Protein AF-A0A3C2E526-F1 (afdb_monomer)

Radius of gyration: 15.57 Å; Cα contacts (8 Å, |Δi|>4): 238; chains: 1; bounding box: 40×35×37 Å

Mean predicted aligned error: 2.96 Å

Nearest PDB structures (foldseek):
  6lla-assembly2_D  TM=9.612E-01  e=1.835E-14  Providencia alcalifaciens F90-2004
  6lla-assembly1_A  TM=9.524E-01  e=4.308E-14  Providencia alcalifaciens F90-2004
  6lk2-assembly1_A  TM=9.434E-01  e=3.101E-13  Providencia alcalifaciens F90-2004
  3okf-assembly1_A  TM=9.295E-01  e=1.321E-13  Vibrio cholerae O1 biovar El Tor str. N16961
  6lk2-assembly2_D  TM=9.376E-01  e=5.883E-13  Providencia alcalifaciens F90-2004

Structure (mmCIF, N/CA/C/O backbone):
data_AF-A0A3C2E526-F1
#
_entry.id   AF-A0A3C2E526-F1
#
loop_
_atom_site.group_PDB
_atom_site.id
_atom_site.type_symbol
_atom_site.label_atom_id
_atom_site.label_alt_id
_atom_site.label_comp_id
_atom_site.label_asym_id
_atom_site.label_entity_id
_atom_site.label_seq_id
_atom_site.pdbx_PDB_ins_code
_atom_site.Cartn_x
_atom_site.Cartn_y
_atom_site.Cartn_z
_atom_site.occupancy
_atom_site.B_iso_or_equiv
_atom_site.auth_seq_id
_atom_site.auth_comp_id
_atom_site.auth_asym_id
_atom_site.auth_atom_id
_atom_site.pdbx_PDB_model_num
ATOM 1 N N . ASP A 1 1 ? -7.135 6.168 3.090 1.00 95.69 1 ASP A N 1
ATOM 2 C CA . ASP A 1 1 ? -7.296 6.437 4.537 1.00 95.69 1 ASP A CA 1
ATOM 3 C C . ASP A 1 1 ? -8.418 7.407 4.862 1.00 95.69 1 ASP A C 1
ATOM 5 O O . ASP A 1 1 ? -9.442 6.935 5.335 1.00 95.69 1 ASP A O 1
ATOM 9 N N . LEU A 1 2 ? -8.295 8.707 4.559 1.00 97.75 2 LEU A N 1
ATOM 10 C CA . LEU A 1 2 ? -9.299 9.727 4.918 1.00 97.75 2 LEU A CA 1
ATOM 11 C C . LEU A 1 2 ? -10.749 9.320 4.595 1.00 97.75 2 LEU A C 1
ATOM 13 O O . LEU A 1 2 ? -11.602 9.345 5.475 1.00 97.75 2 LEU A O 1
ATOM 17 N N . THR A 1 3 ? -11.023 8.895 3.357 1.00 98.12 3 THR A N 1
ATOM 18 C CA . THR A 1 3 ? -12.366 8.455 2.936 1.00 98.12 3 THR A CA 1
ATOM 19 C C . THR A 1 3 ? -12.852 7.231 3.707 1.00 98.12 3 THR A C 1
ATOM 21 O O . THR A 1 3 ? -14.022 7.157 4.068 1.00 98.12 3 THR A O 1
ATOM 24 N N . GLY A 1 4 ? -11.959 6.279 3.989 1.00 98.12 4 GLY A N 1
ATOM 25 C CA . GLY A 1 4 ? -12.296 5.095 4.777 1.00 98.12 4 GLY A CA 1
ATOM 26 C C . GLY A 1 4 ? -12.617 5.456 6.229 1.00 98.12 4 GLY A C 1
ATOM 27 O O . GLY A 1 4 ? -13.610 4.978 6.772 1.00 98.12 4 GLY A O 1
ATOM 28 N N . PHE A 1 5 ? -11.854 6.380 6.823 1.00 98.44 5 PHE A N 1
ATOM 29 C CA . PHE A 1 5 ? -12.113 6.857 8.179 1.00 98.44 5 PHE A CA 1
ATOM 30 C C . PHE A 1 5 ? -13.433 7.631 8.241 1.00 98.44 5 PHE A C 1
ATOM 32 O O . PHE A 1 5 ? -14.267 7.352 9.100 1.00 98.44 5 PHE A O 1
ATOM 39 N N . ALA A 1 6 ? -13.683 8.521 7.276 1.00 98.44 6 ALA A N 1
ATOM 40 C CA . ALA A 1 6 ? -14.956 9.223 7.139 1.00 98.44 6 ALA A CA 1
ATOM 41 C C . ALA A 1 6 ? -16.141 8.250 7.017 1.00 98.44 6 ALA A C 1
ATOM 43 O O . ALA A 1 6 ? -17.136 8.409 7.722 1.00 98.44 6 ALA A O 1
ATOM 44 N N . ALA A 1 7 ? -16.019 7.205 6.192 1.00 98.50 7 ALA A N 1
ATOM 45 C CA . ALA A 1 7 ? -17.036 6.164 6.065 1.00 98.50 7 ALA A CA 1
ATOM 46 C C . ALA A 1 7 ? -17.247 5.378 7.369 1.00 98.50 7 ALA A C 1
ATOM 48 O O . ALA A 1 7 ? -18.370 4.967 7.650 1.00 98.50 7 ALA A O 1
ATOM 49 N N . SER A 1 8 ? -16.201 5.192 8.178 1.00 98.25 8 SER A N 1
ATOM 50 C CA . SER A 1 8 ? -16.295 4.476 9.456 1.00 98.25 8 SER A CA 1
ATOM 51 C C . SER A 1 8 ? -17.058 5.251 10.538 1.00 98.25 8 SER A C 1
ATOM 53 O O . SER A 1 8 ? -17.732 4.649 11.369 1.00 98.25 8 SER A O 1
ATOM 55 N N . VAL A 1 9 ? -16.988 6.588 10.521 1.00 98.06 9 VAL A N 1
ATOM 56 C CA . VAL A 1 9 ? -17.595 7.444 11.557 1.00 98.06 9 VAL A CA 1
ATOM 57 C C . VAL A 1 9 ? -18.916 8.075 11.123 1.00 98.06 9 VAL A C 1
ATOM 59 O O . VAL A 1 9 ? -19.771 8.357 11.967 1.00 98.06 9 VAL A O 1
ATOM 62 N N . TYR A 1 10 ? -19.132 8.268 9.818 1.00 98.38 10 TYR A N 1
ATOM 63 C CA . TYR A 1 10 ? -20.383 8.816 9.305 1.00 98.38 10 TYR A CA 1
ATOM 64 C C . TYR A 1 10 ? -21.547 7.875 9.623 1.00 98.38 10 TYR A C 1
ATOM 66 O O . TYR A 1 10 ? -21.545 6.710 9.232 1.00 98.38 10 TYR A O 1
ATOM 74 N N . MET A 1 11 ? -22.533 8.378 10.372 1.00 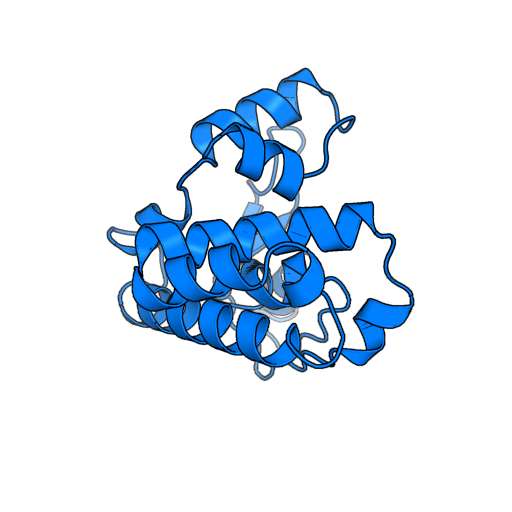97.56 11 MET A N 1
ATOM 75 C CA . MET A 1 11 ? -23.682 7.599 10.852 1.00 97.56 11 MET A CA 1
ATOM 76 C C . MET A 1 11 ? -23.307 6.265 11.530 1.00 97.56 11 MET A C 1
ATOM 78 O O . MET A 1 11 ? -24.072 5.308 11.471 1.00 97.56 11 MET A O 1
ATOM 82 N N . ARG A 1 12 ? -22.162 6.219 12.233 1.00 96.88 12 ARG A N 1
ATOM 83 C CA . ARG A 1 12 ? -21.612 5.013 12.893 1.00 96.88 12 ARG A CA 1
ATOM 84 C C . ARG A 1 12 ? -21.190 3.889 11.936 1.00 96.88 12 ARG A C 1
ATOM 86 O O . ARG A 1 12 ? -21.042 2.752 12.374 1.00 96.88 12 ARG A O 1
ATOM 93 N N . GLY A 1 13 ? -20.992 4.205 10.660 1.00 97.88 13 GLY A N 1
ATOM 94 C CA . GLY A 1 13 ? -20.468 3.274 9.673 1.00 97.88 13 GLY A CA 1
ATOM 95 C C . GLY A 1 13 ? -21.366 3.167 8.450 1.00 97.88 13 GLY A C 1
ATOM 96 O O . GLY A 1 13 ? -22.511 2.725 8.526 1.00 97.88 13 GLY A O 1
ATOM 97 N N . ILE A 1 14 ? -20.804 3.507 7.297 1.00 98.62 14 ILE A N 1
ATOM 98 C CA . ILE A 1 14 ? -21.386 3.234 5.986 1.00 98.62 14 ILE A CA 1
ATOM 99 C C . ILE A 1 14 ? -20.433 2.386 5.145 1.00 98.62 14 ILE A C 1
ATOM 101 O O . ILE A 1 14 ? -19.218 2.343 5.367 1.00 98.62 14 ILE A O 1
ATOM 105 N N . ARG A 1 15 ? -21.001 1.707 4.145 1.00 98.44 15 ARG A N 1
ATOM 106 C CA . ARG A 1 15 ? -20.219 0.998 3.130 1.00 98.44 15 ARG A CA 1
ATOM 107 C C . ARG A 1 15 ? -19.436 1.993 2.279 1.00 98.44 15 ARG A C 1
ATOM 109 O O . ARG A 1 15 ? -19.942 3.062 1.948 1.00 98.44 15 ARG A O 1
ATOM 116 N N . PHE A 1 16 ? -18.235 1.599 1.876 1.00 98.44 16 PHE A N 1
ATOM 117 C CA . PHE A 1 16 ? -17.413 2.348 0.933 1.00 98.44 16 PHE A CA 1
ATOM 118 C C . PHE A 1 16 ? -16.666 1.397 -0.002 1.00 98.44 16 PHE A C 1
ATOM 120 O O . PHE A 1 16 ? -16.496 0.214 0.297 1.00 98.44 16 PHE A O 1
ATOM 127 N N . ILE A 1 17 ? -16.237 1.925 -1.143 1.00 98.50 17 ILE A N 1
ATOM 128 C CA . ILE A 1 17 ? -15.470 1.210 -2.163 1.00 98.50 17 ILE A CA 1
ATOM 129 C C . ILE A 1 17 ? -14.155 1.960 -2.344 1.00 98.50 17 ILE A C 1
ATOM 131 O O . ILE A 1 17 ? -14.151 3.192 -2.360 1.00 98.50 17 ILE A O 1
ATOM 135 N N . GLN A 1 18 ? -13.048 1.234 -2.482 1.00 98.50 1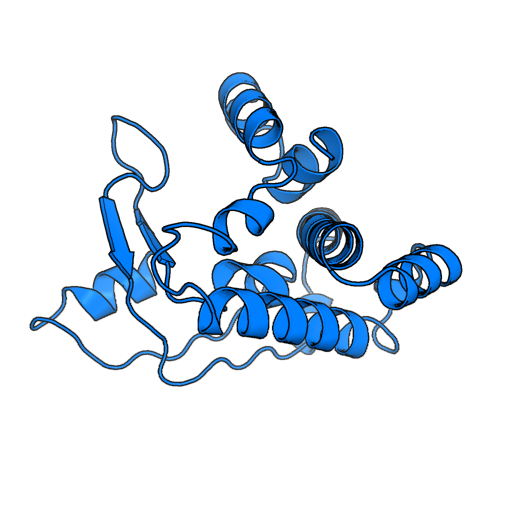8 GLN A N 1
ATOM 136 C CA . GLN A 1 18 ? -11.772 1.833 -2.857 1.00 98.50 18 GLN A CA 1
ATOM 137 C C . GLN A 1 18 ? -11.513 1.666 -4.352 1.00 98.50 18 GLN A C 1
ATOM 139 O O . GLN A 1 18 ? -11.659 0.577 -4.901 1.00 98.50 18 GLN A O 1
ATOM 144 N N . ILE A 1 19 ? -11.076 2.747 -4.991 1.00 98.44 19 ILE A N 1
ATOM 145 C CA . ILE A 1 19 ? -10.582 2.750 -6.371 1.00 98.44 19 ILE A CA 1
ATOM 146 C C . ILE A 1 19 ? -9.157 3.323 -6.320 1.00 98.44 19 ILE A C 1
ATOM 148 O O . ILE A 1 19 ? -8.972 4.519 -6.542 1.00 98.44 19 ILE A O 1
ATOM 152 N N . PRO A 1 20 ? -8.164 2.527 -5.879 1.00 98.12 20 PRO A N 1
ATOM 153 C CA . PRO A 1 20 ? -6.788 2.990 -5.730 1.00 98.12 20 PRO A CA 1
ATOM 154 C C . PRO A 1 20 ? -6.146 3.295 -7.091 1.00 98.12 20 PRO A C 1
ATOM 156 O O . PRO A 1 20 ? -6.104 2.450 -7.987 1.00 98.12 20 PRO A O 1
ATOM 159 N N . THR A 1 21 ? -5.616 4.509 -7.233 1.00 98.00 21 THR A N 1
ATOM 160 C CA . THR A 1 21 ? -5.052 5.031 -8.491 1.00 98.00 21 THR A CA 1
ATOM 161 C C . THR A 1 21 ? -3.527 5.154 -8.480 1.00 98.00 21 THR A C 1
ATOM 163 O O . THR A 1 21 ? -2.934 5.536 -9.485 1.00 98.00 21 THR A O 1
ATOM 166 N N . THR A 1 22 ? -2.875 4.818 -7.365 1.00 98.25 22 THR A N 1
ATOM 167 C CA . THR A 1 22 ? -1.409 4.753 -7.257 1.00 98.25 22 THR A CA 1
ATOM 168 C C . THR A 1 22 ? -0.969 3.315 -7.030 1.00 98.25 22 THR A C 1
ATOM 170 O O . THR A 1 22 ? -1.703 2.551 -6.404 1.00 98.25 22 THR A O 1
ATOM 173 N N . LEU A 1 23 ? 0.242 2.940 -7.457 1.00 98.12 23 LEU A N 1
ATOM 174 C CA . LEU A 1 23 ? 0.729 1.578 -7.218 1.00 98.12 23 LEU A CA 1
ATOM 175 C C . LEU A 1 23 ? 0.778 1.259 -5.718 1.00 98.12 23 LEU A C 1
ATOM 177 O O . LEU A 1 23 ? 0.293 0.213 -5.303 1.00 98.12 23 LEU A O 1
ATOM 181 N N . LEU A 1 24 ? 1.259 2.206 -4.904 1.00 98.00 24 LEU A N 1
ATOM 182 C CA . LEU A 1 24 ? 1.295 2.079 -3.446 1.00 98.00 24 LEU A CA 1
ATOM 183 C C . LEU A 1 24 ? -0.091 1.767 -2.859 1.00 98.00 24 LEU A C 1
ATOM 185 O O . LEU A 1 24 ? -0.236 0.863 -2.042 1.00 98.00 24 LEU A O 1
ATOM 189 N N . SER A 1 25 ? -1.133 2.480 -3.296 1.00 97.81 25 SER A N 1
ATOM 190 C CA . SER A 1 25 ? -2.488 2.224 -2.796 1.00 97.81 25 SER A CA 1
ATOM 191 C C . SER A 1 25 ? -3.088 0.920 -3.319 1.00 97.81 25 SER A C 1
ATOM 193 O O . SER A 1 25 ? -3.861 0.284 -2.604 1.00 97.81 25 SER A O 1
ATOM 195 N N . GLN A 1 26 ? -2.712 0.479 -4.522 1.00 98.38 26 GLN A N 1
ATOM 196 C CA . GLN A 1 26 ? -3.169 -0.791 -5.093 1.00 98.38 26 GLN A CA 1
ATOM 197 C C . GLN A 1 26 ? -2.610 -2.008 -4.349 1.00 98.38 26 GLN A C 1
ATOM 199 O O . GLN A 1 26 ? -3.326 -2.994 -4.209 1.00 98.38 26 GLN A O 1
ATOM 204 N N . VAL A 1 27 ? -1.372 -1.940 -3.850 1.00 97.50 27 VAL A N 1
ATOM 205 C CA . VAL A 1 27 ? -0.704 -3.092 -3.210 1.00 97.50 27 VAL A CA 1
ATOM 206 C C . VAL A 1 27 ? -0.708 -3.045 -1.688 1.00 97.50 27 VAL A C 1
ATOM 208 O O . VAL A 1 27 ? -0.620 -4.090 -1.046 1.00 97.50 27 VAL A O 1
ATOM 211 N N . ASP A 1 28 ? -0.832 -1.852 -1.102 1.00 95.31 28 ASP A N 1
ATOM 212 C CA . ASP A 1 28 ? -0.736 -1.666 0.340 1.00 95.31 28 ASP A CA 1
ATOM 213 C C . ASP A 1 28 ? -2.029 -1.086 0.933 1.00 95.31 28 ASP A C 1
ATOM 215 O O . ASP A 1 28 ? -2.831 -1.839 1.493 1.00 95.31 28 ASP A O 1
ATOM 219 N N . SER A 1 29 ? -2.275 0.221 0.833 1.00 92.88 29 SER A N 1
ATOM 220 C CA . SER A 1 29 ? -3.314 0.879 1.649 1.00 92.88 29 SER A CA 1
ATOM 221 C C . SER A 1 29 ? -4.756 0.433 1.366 1.00 92.88 29 SER A C 1
ATOM 223 O O . SER A 1 29 ? -5.633 0.604 2.216 1.00 92.88 29 SER A O 1
ATOM 225 N N . SER A 1 30 ? -5.018 -0.195 0.216 1.00 94.94 30 SER A N 1
ATOM 226 C CA . SER A 1 30 ? -6.340 -0.752 -0.090 1.00 94.94 30 SER A CA 1
ATOM 227 C C . SER A 1 30 ? -6.657 -2.089 0.575 1.00 94.94 30 SER A C 1
ATOM 229 O O . SER A 1 30 ? -7.822 -2.493 0.592 1.00 94.94 30 SER A O 1
ATOM 231 N N . VAL A 1 31 ? -5.669 -2.745 1.190 1.00 93.94 31 VAL A N 1
ATOM 232 C CA . VAL A 1 31 ? -5.832 -4.062 1.814 1.00 93.94 31 VAL A CA 1
ATOM 233 C C . VAL A 1 31 ? -5.672 -3.973 3.334 1.00 93.94 31 VAL A C 1
ATOM 235 O O . VAL A 1 31 ? -4.638 -3.560 3.866 1.00 93.94 31 VAL A O 1
ATOM 238 N N . GLY A 1 32 ? -6.698 -4.430 4.054 1.00 92.50 32 GLY A N 1
ATOM 239 C CA . GLY A 1 32 ? -6.653 -4.666 5.497 1.00 92.50 32 GLY A CA 1
ATOM 240 C C . GLY A 1 32 ? -7.218 -3.569 6.392 1.00 92.50 32 GLY A C 1
ATOM 241 O O . GLY A 1 32 ? -6.919 -3.577 7.587 1.00 92.50 32 GLY A O 1
ATOM 242 N N . GLY A 1 33 ? -8.006 -2.650 5.835 1.00 94.81 33 GLY A N 1
ATOM 243 C CA . GLY A 1 33 ? -8.974 -1.846 6.584 1.00 94.81 33 GLY A CA 1
ATOM 244 C C . GLY A 1 33 ? -8.411 -0.798 7.544 1.00 94.81 33 GLY A C 1
ATOM 245 O O . GLY A 1 33 ? -9.197 -0.156 8.230 1.00 94.81 33 GLY A O 1
ATOM 246 N N . LYS A 1 34 ? -7.091 -0.585 7.615 1.00 95.88 34 LYS A N 1
ATOM 247 C CA . LYS A 1 34 ? -6.533 0.527 8.397 1.00 95.88 34 LYS A CA 1
ATOM 248 C C . LYS A 1 34 ? -6.936 1.838 7.728 1.00 95.88 34 LYS A C 1
ATOM 250 O O . LYS A 1 34 ? -6.635 2.061 6.560 1.00 95.88 34 LYS A O 1
ATOM 255 N N . THR A 1 35 ? -7.622 2.698 8.465 1.00 96.81 35 THR A N 1
ATOM 256 C CA . THR A 1 35 ? -7.986 4.039 8.010 1.00 96.81 35 THR A CA 1
ATOM 257 C C . THR A 1 35 ? -7.604 5.028 9.092 1.00 96.81 35 THR A C 1
ATOM 259 O O . THR A 1 35 ? -7.834 4.767 10.270 1.00 96.81 35 THR A O 1
ATOM 262 N N . ALA A 1 36 ? -6.984 6.141 8.720 1.00 96.31 36 ALA A N 1
ATOM 263 C CA . ALA A 1 36 ? -6.514 7.113 9.690 1.00 96.31 36 ALA A CA 1
ATOM 264 C C . ALA A 1 36 ? -6.410 8.520 9.096 1.00 96.31 36 ALA A C 1
ATOM 266 O O . ALA A 1 36 ? -6.492 8.731 7.883 1.00 96.31 36 ALA A O 1
ATOM 267 N N . ILE A 1 37 ? -6.229 9.486 9.986 1.00 96.00 37 ILE A N 1
ATOM 268 C CA . ILE A 1 37 ? -5.861 10.861 9.685 1.00 96.00 37 ILE A CA 1
ATOM 269 C C . ILE A 1 37 ? -4.672 11.271 10.552 1.00 96.00 37 ILE A C 1
ATOM 271 O O . ILE A 1 37 ? -4.438 10.739 11.643 1.00 96.00 37 ILE A O 1
ATOM 275 N N . ASN A 1 38 ? -3.929 12.258 10.065 1.00 91.50 38 ASN A N 1
ATOM 276 C CA . ASN A 1 38 ? -2.864 12.879 10.836 1.00 91.50 38 ASN A CA 1
ATOM 277 C C . ASN A 1 38 ? -3.456 13.794 11.909 1.00 91.50 38 ASN A C 1
ATOM 279 O O . ASN A 1 38 ? -4.497 14.424 11.718 1.00 91.50 38 ASN A O 1
ATOM 283 N N . THR A 1 39 ? -2.748 13.908 13.025 1.00 93.06 39 THR A N 1
ATOM 284 C CA . THR A 1 39 ? -3.026 14.895 14.070 1.00 93.06 39 THR A CA 1
ATOM 285 C C . THR A 1 39 ? -1.799 15.781 14.253 1.00 93.06 39 THR A C 1
ATOM 287 O O . THR A 1 39 ? -0.720 15.470 13.749 1.00 93.06 39 THR A O 1
ATOM 290 N N . LYS A 1 40 ? -1.923 16.864 15.028 1.00 89.94 40 LYS A N 1
ATOM 291 C CA . LYS A 1 40 ? -0.756 17.679 15.407 1.00 89.94 40 LYS A CA 1
ATOM 292 C C . LYS A 1 40 ? 0.318 16.877 16.156 1.00 89.94 40 LYS A C 1
ATOM 294 O O . LYS A 1 40 ? 1.470 17.282 16.145 1.00 89.94 40 LYS A O 1
ATOM 299 N N . ALA A 1 41 ? -0.061 15.773 16.804 1.00 88.88 41 ALA A N 1
ATOM 300 C CA . ALA A 1 41 ? 0.855 14.922 17.556 1.00 88.88 41 ALA A CA 1
ATOM 301 C C . ALA A 1 41 ? 1.582 13.884 16.682 1.00 88.88 41 ALA A C 1
ATOM 303 O O . ALA A 1 41 ? 2.541 13.280 17.150 1.00 88.88 41 ALA A O 1
ATOM 304 N N . GLY A 1 42 ? 1.142 13.653 15.437 1.00 81.75 42 GLY A N 1
ATOM 305 C CA . GLY A 1 42 ? 1.795 12.686 14.556 1.00 81.75 42 GLY A CA 1
ATOM 306 C C . GLY A 1 42 ? 0.923 12.127 13.433 1.00 81.75 42 GLY A C 1
ATOM 307 O O . GLY A 1 42 ? -0.290 12.368 13.351 1.00 81.75 42 GLY A O 1
ATOM 308 N N . LYS A 1 43 ? 1.581 11.357 12.561 1.00 83.75 43 LYS A N 1
ATOM 309 C CA . LYS A 1 43 ? 0.997 10.710 11.381 1.00 83.75 43 LYS A CA 1
ATOM 310 C C . LYS A 1 43 ? 0.095 9.541 11.792 1.00 83.75 43 LYS A C 1
ATOM 312 O O . LYS A 1 43 ? 0.465 8.760 12.660 1.00 83.75 43 LYS A O 1
ATOM 317 N N . ASN A 1 44 ? -1.077 9.423 11.166 1.00 89.25 44 ASN A N 1
ATOM 318 C CA . ASN A 1 44 ? -2.014 8.299 11.320 1.00 89.25 44 ASN A CA 1
ATOM 319 C C . ASN A 1 44 ? -2.447 7.949 12.766 1.00 89.25 44 ASN A C 1
ATOM 321 O O . ASN A 1 44 ? -2.835 6.813 13.030 1.00 89.25 44 ASN A O 1
ATOM 325 N N . LEU A 1 45 ? -2.416 8.902 13.708 1.00 90.94 45 LEU A N 1
ATOM 326 C CA . LEU A 1 45 ? -2.711 8.637 15.128 1.00 90.94 45 LEU A CA 1
ATOM 327 C C . LEU A 1 45 ? -4.207 8.546 15.474 1.00 90.94 45 LEU A C 1
ATOM 329 O O . LEU A 1 45 ? -4.552 8.053 16.544 1.00 90.94 45 LEU A O 1
ATOM 333 N N . ALA A 1 46 ? -5.098 9.031 14.608 1.00 95.56 46 ALA A N 1
ATOM 334 C CA . ALA A 1 46 ? -6.544 8.937 14.806 1.00 95.56 46 ALA A CA 1
ATOM 335 C C . ALA A 1 46 ? -7.159 8.150 13.651 1.00 95.56 46 ALA A C 1
ATOM 337 O O . ALA A 1 46 ? -7.040 8.562 12.499 1.00 95.56 46 ALA A O 1
ATOM 338 N N . GLY A 1 47 ? -7.802 7.021 13.944 1.00 96.12 47 GLY A N 1
ATOM 339 C CA . GLY A 1 47 ? -8.242 6.097 12.908 1.00 96.12 47 GLY A CA 1
ATOM 340 C C . GLY A 1 47 ? -9.165 4.988 13.394 1.00 96.12 47 GLY A C 1
ATOM 341 O O . GLY A 1 47 ? -9.572 4.950 14.554 1.00 96.12 47 GLY A O 1
ATOM 342 N N . SER A 1 48 ? -9.500 4.085 12.480 1.00 96.62 48 SER A N 1
ATOM 343 C CA . SER A 1 48 ? -10.313 2.897 12.726 1.00 96.62 48 SER A CA 1
ATOM 344 C C . SER A 1 48 ? -9.898 1.755 11.796 1.00 96.62 48 SER A C 1
ATOM 346 O O . SER A 1 48 ? -9.339 1.976 10.716 1.00 96.62 48 SER A O 1
ATOM 348 N N . PHE A 1 49 ? -10.201 0.526 12.214 1.00 96.38 49 PHE A N 1
ATOM 349 C CA . PHE A 1 49 ? -10.210 -0.633 11.327 1.00 96.38 49 PHE A CA 1
ATOM 350 C C . PHE A 1 49 ? -11.602 -0.729 10.682 1.00 96.38 49 PHE A C 1
ATOM 352 O O . PHE A 1 49 ? -12.563 -1.100 11.352 1.00 96.38 49 PHE A O 1
ATOM 359 N N . HIS A 1 50 ? -11.716 -0.353 9.405 1.00 97.25 50 HIS A N 1
ATOM 360 C CA . HIS A 1 50 ? -12.960 -0.342 8.627 1.00 97.25 50 HIS A CA 1
ATOM 361 C C . HIS A 1 50 ? -12.719 -0.896 7.219 1.00 97.25 50 HIS A C 1
ATOM 363 O O . HIS A 1 50 ? -12.030 -0.281 6.402 1.00 97.25 50 HIS A O 1
ATOM 369 N N . GLN A 1 51 ? -13.265 -2.080 6.934 1.00 97.56 51 GLN A N 1
ATOM 370 C CA . GLN A 1 51 ? -13.030 -2.780 5.669 1.00 97.56 51 GLN A CA 1
ATOM 371 C C . GLN A 1 51 ? -13.864 -2.185 4.522 1.00 97.56 51 GLN A C 1
ATOM 373 O O . GLN A 1 51 ? -15.053 -1.900 4.709 1.00 97.56 51 GLN A O 1
ATOM 378 N N . PRO A 1 52 ? -13.291 -2.020 3.316 1.00 97.75 52 PRO A N 1
ATOM 379 C CA . PRO A 1 52 ? -14.070 -1.657 2.140 1.00 97.75 52 PRO A CA 1
ATOM 380 C C . PRO A 1 52 ? -14.982 -2.807 1.707 1.00 97.75 52 PRO A C 1
ATOM 382 O O . PRO A 1 52 ? -14.659 -3.979 1.867 1.00 97.75 52 PRO A O 1
ATOM 385 N N . SER A 1 53 ? -16.117 -2.473 1.093 1.00 98.12 53 SER A N 1
ATOM 386 C CA . SER A 1 53 ? -17.011 -3.469 0.486 1.00 98.12 53 SER A CA 1
ATOM 387 C C . SER A 1 53 ? -16.485 -4.004 -0.849 1.00 98.12 53 SER A C 1
ATOM 389 O O . SER A 1 53 ? -16.904 -5.072 -1.283 1.00 98.12 53 SER A O 1
ATOM 391 N N . LEU A 1 54 ? -15.610 -3.247 -1.517 1.00 97.88 54 LEU A N 1
ATOM 392 C CA . LEU A 1 54 ? -14.965 -3.614 -2.775 1.00 97.88 54 LEU A CA 1
ATOM 393 C C . LEU A 1 54 ? -13.686 -2.785 -2.960 1.00 97.88 54 LEU A C 1
ATOM 395 O O . LEU A 1 54 ? -13.641 -1.614 -2.571 1.00 97.88 54 LEU A O 1
ATOM 399 N N . VAL A 1 55 ? -12.678 -3.378 -3.598 1.00 98.06 55 VAL A N 1
ATOM 400 C CA . VAL A 1 55 ? -11.488 -2.685 -4.107 1.00 98.06 55 VAL A CA 1
ATOM 401 C C . VAL A 1 55 ? -11.405 -2.915 -5.615 1.00 98.06 55 VAL A C 1
ATOM 403 O O . VAL A 1 55 ? -11.467 -4.057 -6.064 1.00 98.06 55 VAL A O 1
ATOM 406 N N . VAL A 1 56 ? -11.268 -1.842 -6.396 1.00 97.81 56 VAL A N 1
ATOM 407 C CA . VAL A 1 56 ? -11.102 -1.892 -7.857 1.00 97.81 56 VAL A CA 1
ATOM 408 C C . VAL A 1 56 ? -9.735 -1.319 -8.228 1.00 97.81 56 VAL A C 1
ATOM 410 O O . VAL A 1 56 ? -9.582 -0.111 -8.399 1.00 97.81 56 VAL A O 1
ATOM 413 N N . ALA A 1 57 ? -8.733 -2.193 -8.323 1.00 96.38 57 ALA A N 1
ATOM 414 C CA . ALA A 1 57 ? -7.369 -1.839 -8.713 1.00 96.38 57 ALA A CA 1
ATOM 415 C C . ALA A 1 57 ? -7.189 -1.980 -10.235 1.00 96.38 57 ALA A C 1
ATOM 417 O O . ALA A 1 57 ? -6.774 -3.023 -10.734 1.00 96.38 57 ALA A O 1
ATOM 418 N N . ASP A 1 58 ? -7.542 -0.933 -10.978 1.00 96.56 58 ASP A N 1
ATOM 419 C CA . ASP A 1 58 ? -7.339 -0.881 -12.428 1.00 96.56 58 ASP A CA 1
ATOM 420 C C . ASP A 1 58 ? -5.917 -0.396 -12.750 1.00 96.56 58 ASP A C 1
ATOM 422 O O . ASP A 1 58 ? -5.539 0.738 -12.432 1.00 96.56 58 ASP A O 1
ATOM 426 N N . THR A 1 59 ? -5.113 -1.245 -13.392 1.00 96.38 59 THR A N 1
ATOM 427 C CA . THR A 1 59 ? -3.718 -0.928 -13.736 1.00 96.38 59 THR A CA 1
ATOM 428 C C . THR A 1 59 ? -3.602 0.194 -14.765 1.00 96.38 59 THR A C 1
ATOM 430 O O . THR A 1 59 ? -2.553 0.828 -14.855 1.00 96.38 59 THR A O 1
ATOM 433 N N . ARG A 1 60 ? -4.677 0.527 -15.492 1.00 96.12 60 ARG A N 1
ATOM 434 C CA . ARG A 1 60 ? -4.679 1.642 -16.451 1.00 96.12 60 ARG A CA 1
ATOM 435 C C . ARG A 1 60 ? -4.490 3.000 -15.778 1.00 96.12 60 ARG A C 1
ATOM 437 O O . ARG A 1 60 ? -3.946 3.901 -16.410 1.00 96.12 60 ARG A O 1
ATOM 444 N N . PHE A 1 61 ? -4.848 3.149 -14.498 1.00 97.06 61 PHE A N 1
ATOM 445 C CA . PHE A 1 61 ? -4.552 4.375 -13.741 1.00 97.06 61 PHE A CA 1
ATOM 446 C C . PHE A 1 61 ? -3.047 4.630 -13.586 1.00 97.06 61 PHE A C 1
ATOM 448 O O . PHE A 1 61 ? -2.626 5.778 -13.442 1.00 97.06 61 PHE A O 1
ATOM 455 N N . LEU A 1 62 ? -2.226 3.579 -13.659 1.00 97.31 62 LEU A N 1
ATOM 456 C CA . LEU A 1 62 ? -0.777 3.688 -13.508 1.00 97.31 62 LEU A CA 1
ATOM 457 C C . LEU A 1 62 ? -0.106 4.321 -14.733 1.00 97.31 62 LEU A C 1
ATOM 459 O O . LEU A 1 62 ? 0.989 4.859 -14.604 1.00 97.31 62 LEU A O 1
ATOM 463 N N . ALA A 1 63 ? -0.767 4.329 -15.898 1.00 95.81 63 ALA A N 1
ATOM 464 C CA . ALA A 1 63 ? -0.216 4.890 -17.133 1.00 95.81 63 ALA A CA 1
ATOM 465 C C . ALA A 1 63 ? 0.058 6.404 -17.048 1.00 95.81 63 ALA A C 1
ATOM 467 O O . ALA A 1 63 ? 0.930 6.915 -17.746 1.00 95.81 63 ALA A O 1
ATOM 468 N N . THR A 1 64 ? -0.674 7.124 -16.193 1.00 96.62 64 THR A N 1
ATOM 469 C CA . THR A 1 64 ? -0.496 8.569 -15.962 1.00 96.62 64 THR A CA 1
ATOM 470 C C . THR A 1 64 ? 0.252 8.882 -14.667 1.00 96.62 64 THR A C 1
ATOM 472 O O . THR A 1 64 ? 0.420 10.050 -14.318 1.00 96.62 64 THR A O 1
ATOM 475 N N . LEU A 1 65 ? 0.657 7.859 -13.912 1.00 97.38 65 LEU A N 1
ATOM 476 C CA . LEU A 1 65 ? 1.299 8.032 -12.618 1.00 97.38 65 LEU A CA 1
ATOM 477 C C . LEU A 1 65 ? 2.770 8.427 -12.808 1.00 97.38 65 LEU A C 1
ATOM 479 O O . LEU A 1 65 ? 3.488 7.841 -13.617 1.00 97.38 65 LEU A O 1
ATOM 483 N N . ALA A 1 66 ? 3.243 9.409 -12.038 1.00 96.69 66 ALA A N 1
ATOM 484 C CA . ALA A 1 66 ? 4.645 9.806 -12.082 1.00 96.69 66 ALA A CA 1
ATOM 485 C C . ALA A 1 66 ? 5.558 8.617 -11.736 1.00 96.69 66 ALA A C 1
ATOM 487 O O . ALA A 1 66 ? 5.303 7.880 -10.783 1.00 96.69 66 ALA A O 1
ATOM 488 N N . VAL A 1 67 ? 6.670 8.466 -12.461 1.00 94.31 67 VAL A N 1
ATOM 489 C CA . VAL A 1 67 ? 7.589 7.325 -12.287 1.00 94.31 67 VAL A CA 1
ATOM 490 C C . VAL A 1 6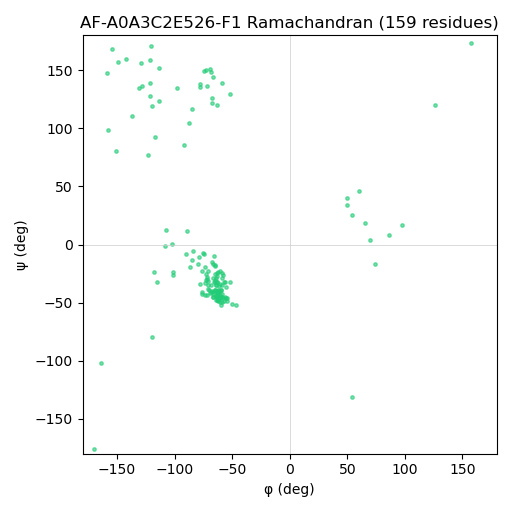7 ? 8.112 7.181 -10.850 1.00 94.31 67 VAL A C 1
ATOM 492 O O . VAL A 1 67 ? 8.320 6.065 -10.383 1.00 94.31 67 VAL A O 1
ATOM 495 N N . GLY A 1 68 ? 8.284 8.293 -10.125 1.00 95.44 68 GLY A N 1
ATOM 496 C CA . GLY A 1 68 ? 8.669 8.276 -8.710 1.00 95.44 68 GLY A CA 1
ATOM 497 C C . GLY A 1 68 ? 7.613 7.627 -7.809 1.00 95.44 68 GLY A C 1
ATOM 498 O O . GLY A 1 68 ? 7.959 6.834 -6.943 1.00 95.44 68 GLY A O 1
ATOM 499 N N . GLU A 1 69 ? 6.327 7.878 -8.063 1.00 96.88 69 GLU A N 1
ATOM 500 C CA . GLU A 1 69 ? 5.216 7.247 -7.330 1.00 96.88 69 GLU A CA 1
ATOM 501 C C . GLU A 1 69 ? 5.071 5.764 -7.687 1.00 96.88 69 GLU A C 1
ATOM 503 O O . GLU A 1 69 ? 4.758 4.935 -6.831 1.00 96.88 69 GLU A O 1
ATOM 508 N N . LEU A 1 70 ? 5.342 5.415 -8.949 1.00 96.25 70 LEU A N 1
ATOM 509 C CA . LEU A 1 70 ? 5.376 4.025 -9.394 1.00 96.25 70 LEU A CA 1
ATOM 510 C C . LEU A 1 70 ? 6.489 3.254 -8.668 1.00 96.25 70 LEU A C 1
ATOM 512 O O . LEU A 1 70 ? 6.246 2.196 -8.100 1.00 96.25 70 LEU A O 1
ATOM 516 N N . ARG A 1 71 ? 7.700 3.816 -8.605 1.00 95.44 71 ARG A N 1
ATOM 517 C CA . ARG A 1 71 ? 8.830 3.220 -7.874 1.00 95.44 71 ARG A CA 1
ATOM 518 C C . ARG A 1 71 ? 8.587 3.155 -6.369 1.00 95.44 71 ARG A C 1
ATOM 520 O O . ARG A 1 71 ? 8.911 2.142 -5.760 1.00 95.44 71 ARG A O 1
ATOM 527 N N . ALA A 1 72 ? 7.976 4.184 -5.785 1.00 96.19 72 ALA A N 1
ATOM 528 C CA . ALA A 1 72 ? 7.600 4.165 -4.377 1.00 96.19 72 ALA A CA 1
ATOM 529 C C . ALA A 1 72 ? 6.625 3.010 -4.081 1.00 96.19 72 ALA A C 1
ATOM 531 O O . ALA A 1 72 ? 6.840 2.247 -3.147 1.00 96.19 72 ALA A O 1
ATOM 532 N N . GLY A 1 73 ? 5.598 2.804 -4.910 1.00 97.25 73 GLY A N 1
ATOM 533 C CA . GLY A 1 73 ? 4.702 1.654 -4.747 1.00 97.25 73 GLY A CA 1
ATOM 534 C C . GLY A 1 73 ? 5.395 0.301 -4.928 1.00 97.25 73 GLY A C 1
ATOM 535 O O . GLY A 1 73 ? 5.036 -0.668 -4.265 1.00 97.25 73 GLY A O 1
ATOM 536 N N . TYR A 1 74 ? 6.412 0.231 -5.789 1.00 97.56 74 TYR A N 1
ATOM 537 C CA . TYR A 1 74 ? 7.157 -1.002 -6.033 1.00 97.56 74 TYR A CA 1
ATOM 538 C C . TYR A 1 74 ? 7.937 -1.489 -4.805 1.00 97.56 74 TYR A C 1
ATOM 540 O O . TYR A 1 74 ? 8.042 -2.696 -4.597 1.00 97.56 74 TYR A O 1
ATOM 548 N N . ALA A 1 75 ? 8.416 -0.577 -3.952 1.00 97.81 75 ALA A N 1
ATOM 549 C CA . ALA A 1 75 ? 9.094 -0.938 -2.706 1.00 97.81 75 ALA A CA 1
ATOM 550 C C . ALA A 1 75 ? 8.235 -1.853 -1.816 1.00 97.81 75 ALA A C 1
ATOM 552 O O . ALA A 1 75 ? 8.743 -2.803 -1.224 1.00 97.81 75 ALA A O 1
ATOM 553 N N . GLU A 1 76 ? 6.918 -1.639 -1.791 1.00 97.88 76 GLU A N 1
ATOM 554 C CA . GLU A 1 76 ? 5.997 -2.476 -1.018 1.00 97.88 76 GLU A CA 1
ATOM 555 C C . GLU A 1 76 ? 5.783 -3.868 -1.620 1.00 97.88 76 GLU A C 1
ATOM 557 O O . GLU A 1 76 ? 5.585 -4.842 -0.892 1.00 97.88 76 GLU A O 1
ATOM 562 N N . ILE A 1 77 ? 5.872 -3.990 -2.947 1.00 97.62 77 ILE A N 1
ATOM 563 C CA . ILE A 1 77 ? 5.846 -5.289 -3.633 1.00 97.62 77 ILE A CA 1
ATOM 564 C C . ILE A 1 77 ? 7.106 -6.085 -3.275 1.00 97.62 77 ILE A C 1
ATOM 566 O O . ILE A 1 77 ? 7.019 -7.277 -2.976 1.00 97.62 77 ILE A O 1
ATOM 570 N N . VAL A 1 78 ? 8.267 -5.424 -3.258 1.00 97.75 78 VAL A N 1
ATOM 571 C CA . VAL A 1 78 ? 9.534 -6.037 -2.836 1.00 97.75 78 VAL A CA 1
ATOM 572 C C . VAL A 1 78 ? 9.465 -6.456 -1.366 1.00 97.75 78 VAL A C 1
ATOM 574 O O . VAL A 1 78 ? 9.801 -7.596 -1.053 1.00 97.75 78 VAL A O 1
ATOM 577 N N . LYS A 1 79 ? 8.951 -5.595 -0.477 1.00 98.12 79 LYS A N 1
ATOM 578 C CA . LYS A 1 79 ? 8.717 -5.918 0.940 1.00 98.12 79 LYS A CA 1
ATOM 579 C C . LYS A 1 79 ? 7.858 -7.176 1.101 1.00 98.12 79 LYS A C 1
ATOM 581 O O . LYS A 1 79 ? 8.216 -8.067 1.866 1.00 98.12 79 LYS A O 1
ATOM 586 N N . ALA A 1 80 ? 6.739 -7.266 0.378 1.00 97.25 80 ALA A N 1
ATOM 587 C CA . ALA A 1 80 ? 5.860 -8.434 0.415 1.00 97.25 80 ALA A CA 1
ATOM 588 C C . ALA A 1 80 ? 6.601 -9.726 0.030 1.00 97.25 80 ALA A C 1
ATOM 590 O O . ALA A 1 80 ? 6.505 -10.727 0.741 1.00 97.25 80 ALA A O 1
ATOM 591 N N . ALA A 1 81 ? 7.389 -9.681 -1.047 1.00 97.25 81 ALA A N 1
ATOM 592 C CA . ALA A 1 81 ? 8.186 -10.815 -1.499 1.00 97.25 81 ALA A CA 1
ATOM 593 C C . ALA A 1 81 ? 9.268 -11.217 -0.478 1.00 97.25 81 ALA A C 1
ATOM 595 O O . ALA A 1 81 ? 9.399 -12.398 -0.163 1.00 97.25 81 ALA A O 1
ATOM 596 N N . LEU A 1 82 ? 9.983 -10.243 0.098 1.00 97.06 82 LEU A N 1
ATOM 597 C CA . LEU A 1 82 ? 11.013 -10.476 1.120 1.00 97.06 82 LEU A CA 1
ATOM 598 C C . LEU A 1 82 ? 10.465 -11.161 2.378 1.00 97.06 82 LEU A C 1
ATOM 600 O O . LEU A 1 82 ? 11.134 -12.015 2.953 1.00 97.06 82 LEU A O 1
ATOM 604 N N . ILE A 1 83 ? 9.258 -10.791 2.814 1.00 96.00 83 ILE A N 1
ATOM 605 C CA . ILE A 1 83 ? 8.639 -11.386 4.006 1.00 96.00 83 ILE A CA 1
ATOM 606 C C . ILE A 1 83 ? 8.100 -12.788 3.704 1.00 96.00 83 ILE A C 1
ATOM 608 O O . ILE A 1 83 ? 8.180 -13.677 4.554 1.00 96.00 83 ILE A O 1
ATOM 612 N N . GLY A 1 84 ? 7.461 -12.961 2.546 1.00 88.50 84 GLY A N 1
ATOM 613 C CA . GLY A 1 84 ? 6.501 -14.044 2.352 1.00 88.50 84 GLY A CA 1
ATOM 614 C C . GLY A 1 84 ? 6.824 -15.072 1.283 1.00 88.50 84 GLY A C 1
ATOM 615 O O . GLY A 1 84 ? 6.270 -16.168 1.352 1.00 88.50 84 GLY A O 1
ATOM 616 N N . ASP A 1 85 ? 7.645 -14.741 0.283 1.00 92.31 85 ASP A N 1
ATOM 617 C CA . ASP A 1 85 ? 7.743 -15.559 -0.927 1.00 92.31 85 ASP A CA 1
ATOM 618 C C . ASP A 1 85 ? 9.072 -15.355 -1.681 1.00 92.31 85 ASP A C 1
ATOM 620 O O . ASP A 1 85 ? 9.239 -14.445 -2.499 1.00 92.31 85 ASP A O 1
ATOM 624 N N . ALA A 1 86 ? 10.014 -16.274 -1.450 1.00 95.00 86 ALA A N 1
ATOM 625 C CA . ALA A 1 86 ? 11.307 -16.293 -2.134 1.00 95.00 86 ALA A CA 1
ATOM 626 C C . ALA A 1 86 ? 11.188 -16.523 -3.654 1.00 95.00 86 ALA A C 1
ATOM 628 O O . ALA A 1 86 ? 12.033 -16.050 -4.415 1.00 95.00 86 ALA A O 1
ATOM 629 N N . VAL A 1 87 ? 10.146 -17.224 -4.118 1.00 95.56 87 VAL A N 1
ATOM 630 C CA . VAL A 1 87 ? 9.9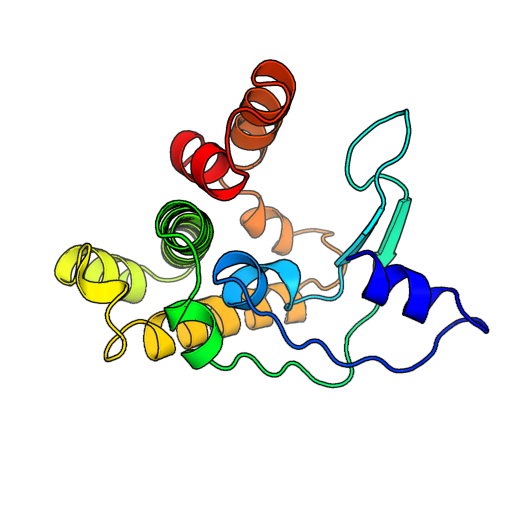11 -17.456 -5.553 1.00 95.56 87 VAL A CA 1
ATOM 631 C C . VAL A 1 87 ? 9.422 -16.170 -6.211 1.00 95.56 87 VAL A C 1
ATOM 633 O O . VAL A 1 87 ? 9.916 -15.797 -7.279 1.00 95.56 87 VAL A O 1
ATOM 636 N N . MET A 1 88 ? 8.502 -15.453 -5.558 1.00 95.31 88 MET A N 1
ATOM 637 C CA . MET A 1 88 ? 8.099 -14.111 -5.976 1.00 95.31 88 MET A CA 1
ATOM 638 C C . MET A 1 88 ? 9.317 -13.190 -6.037 1.00 95.31 88 MET A C 1
ATOM 640 O O . MET A 1 88 ? 9.507 -12.539 -7.062 1.00 95.31 88 MET A O 1
ATOM 644 N N . PHE A 1 89 ? 10.159 -13.175 -4.998 1.00 97.38 89 PHE A N 1
ATOM 645 C CA . PHE A 1 89 ? 11.356 -12.334 -4.953 1.00 97.38 89 PHE A CA 1
ATOM 646 C C . PHE A 1 89 ? 12.314 -12.627 -6.116 1.00 97.38 89 PHE A C 1
ATOM 648 O O . PHE A 1 89 ? 12.648 -11.714 -6.868 1.00 97.38 89 PHE A O 1
ATOM 655 N N . GLY A 1 90 ? 12.653 -13.898 -6.361 1.00 97.50 90 GLY A N 1
ATOM 656 C CA . GLY A 1 90 ? 13.524 -14.275 -7.480 1.00 97.50 90 GLY A CA 1
ATOM 657 C C . GLY A 1 90 ? 12.956 -13.889 -8.853 1.00 97.50 90 GLY A C 1
ATOM 658 O O . GLY A 1 90 ? 13.696 -13.495 -9.755 1.00 97.50 90 GLY A O 1
ATOM 659 N N . ARG A 1 91 ? 11.627 -13.926 -9.025 1.00 96.12 91 ARG A N 1
ATOM 660 C CA . ARG A 1 91 ? 10.976 -13.444 -10.254 1.00 96.12 91 ARG A CA 1
ATOM 661 C C . ARG A 1 91 ? 11.047 -11.919 -10.386 1.00 96.12 91 ARG A C 1
ATOM 663 O O . ARG A 1 91 ? 11.238 -11.428 -11.498 1.00 96.12 91 ARG A O 1
ATOM 670 N N . LEU A 1 92 ? 10.891 -11.175 -9.287 1.00 96.94 92 LEU A N 1
ATOM 671 C CA . LEU A 1 92 ? 11.061 -9.717 -9.272 1.00 96.94 92 LEU A CA 1
ATOM 672 C C . LEU A 1 92 ? 12.497 -9.330 -9.651 1.00 96.94 92 LEU A C 1
ATOM 674 O O . LEU A 1 92 ? 12.685 -8.451 -10.489 1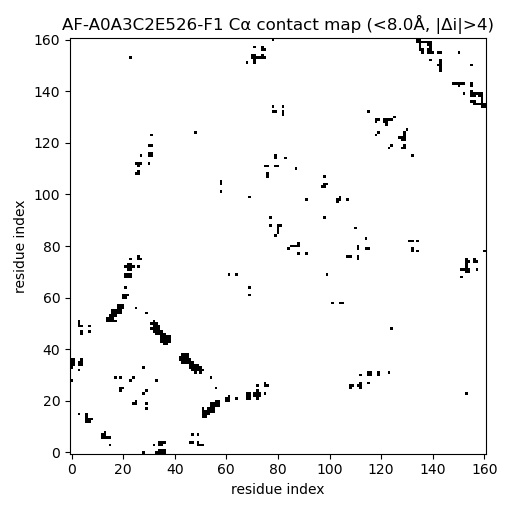.00 96.94 92 LEU A O 1
ATOM 678 N N . GLU A 1 93 ? 13.499 -10.026 -9.106 1.00 96.81 93 GLU A N 1
ATOM 679 C CA . GLU A 1 93 ? 14.908 -9.824 -9.464 1.00 96.81 93 GLU A CA 1
ATOM 680 C C . GLU A 1 93 ? 15.173 -10.104 -10.946 1.00 96.81 93 GLU A C 1
ATOM 682 O O . GLU A 1 93 ? 15.799 -9.291 -11.626 1.00 96.81 93 GLU A O 1
ATOM 687 N N . ALA A 1 94 ? 14.650 -11.214 -11.476 1.00 97.38 94 ALA A N 1
ATOM 688 C CA . ALA A 1 94 ? 14.839 -11.586 -12.877 1.00 97.38 94 ALA A CA 1
ATOM 689 C C . ALA A 1 94 ? 14.203 -10.586 -13.862 1.00 97.38 94 ALA A C 1
ATOM 691 O O . ALA A 1 94 ? 14.734 -10.362 -14.952 1.00 97.38 94 ALA A O 1
ATOM 692 N N . LEU A 1 95 ? 13.064 -9.985 -13.500 1.00 96.56 95 LEU A N 1
ATOM 693 C CA . LEU A 1 95 ? 12.408 -8.954 -14.310 1.00 96.56 95 LEU A CA 1
ATOM 694 C C . LEU A 1 95 ? 13.088 -7.584 -14.172 1.00 96.56 95 LEU A C 1
ATOM 696 O O . LEU A 1 95 ? 13.111 -6.808 -15.133 1.00 96.56 95 LEU A O 1
ATOM 700 N N . GLY A 1 96 ? 13.627 -7.265 -12.993 1.00 94.31 96 GLY A N 1
ATOM 701 C CA . GLY A 1 96 ? 14.192 -5.954 -12.694 1.00 94.31 96 GLY A CA 1
ATOM 702 C C . GLY A 1 96 ? 13.184 -4.835 -12.972 1.00 94.31 96 GLY A C 1
ATOM 703 O O . GLY A 1 96 ? 12.017 -4.921 -12.599 1.00 94.31 96 GLY A O 1
ATOM 704 N N . ALA A 1 97 ? 13.606 -3.789 -13.688 1.00 92.62 97 ALA A N 1
ATOM 705 C CA . ALA A 1 97 ? 12.737 -2.655 -14.020 1.00 92.62 97 ALA A CA 1
ATOM 706 C C . ALA A 1 97 ? 11.514 -3.031 -14.884 1.00 92.62 97 ALA A C 1
ATOM 708 O O . ALA A 1 97 ? 10.502 -2.334 -14.825 1.00 92.62 97 ALA A O 1
ATOM 709 N N . ARG A 1 98 ? 11.577 -4.141 -15.638 1.00 95.69 98 ARG A N 1
ATOM 710 C CA . ARG A 1 98 ? 10.493 -4.597 -16.530 1.00 95.69 98 ARG A CA 1
ATOM 711 C C . ARG A 1 98 ? 9.243 -5.046 -15.784 1.00 95.69 98 ARG A C 1
ATOM 713 O O . ARG A 1 98 ? 8.177 -5.168 -16.377 1.00 95.69 98 ARG A O 1
ATOM 720 N N . VAL A 1 99 ? 9.343 -5.282 -14.476 1.00 95.69 99 VAL A N 1
ATOM 721 C CA . VAL A 1 99 ? 8.173 -5.569 -13.635 1.00 95.69 99 VAL A CA 1
ATOM 722 C C . VAL A 1 99 ? 7.134 -4.443 -13.677 1.00 95.69 99 VAL A C 1
ATOM 724 O O . VAL A 1 99 ? 5.951 -4.692 -13.466 1.00 95.69 99 VAL A O 1
ATOM 727 N N . LEU A 1 100 ? 7.571 -3.213 -13.964 1.00 94.56 100 LEU A N 1
ATOM 728 C CA . LEU A 1 100 ? 6.707 -2.043 -14.068 1.00 94.56 100 LEU A CA 1
ATOM 729 C C . LEU A 1 100 ? 6.048 -1.906 -15.447 1.00 94.56 100 LEU A C 1
ATOM 731 O O . LEU A 1 100 ? 5.199 -1.032 -15.625 1.00 94.56 100 LEU A O 1
ATOM 735 N N . ASP A 1 101 ? 6.406 -2.765 -16.402 1.00 94.19 101 ASP A N 1
ATOM 736 C CA . ASP A 1 101 ? 5.771 -2.794 -17.713 1.00 94.19 101 ASP A CA 1
ATOM 737 C C . ASP A 1 101 ? 4.318 -3.297 -17.584 1.00 94.19 101 ASP A C 1
ATOM 739 O O . ASP A 1 101 ? 4.034 -4.156 -16.734 1.00 94.19 101 ASP A O 1
ATOM 743 N N . PRO A 1 102 ? 3.391 -2.831 -18.445 1.00 90.62 102 PRO A N 1
ATOM 744 C CA . PRO A 1 102 ? 1.983 -3.237 -18.415 1.00 90.62 102 PRO A CA 1
ATOM 745 C C . PRO A 1 102 ? 1.755 -4.756 -18.416 1.00 90.62 102 PRO A C 1
ATOM 747 O O . PRO A 1 102 ? 0.810 -5.230 -17.785 1.00 90.62 102 PRO A O 1
ATOM 750 N N . ASP A 1 103 ? 2.645 -5.509 -19.067 1.00 92.94 103 ASP A N 1
ATOM 751 C CA . ASP A 1 103 ? 2.565 -6.969 -19.188 1.00 92.94 103 ASP A CA 1
ATOM 752 C C . ASP A 1 103 ? 2.862 -7.710 -17.872 1.00 92.94 103 ASP A C 1
ATOM 754 O O . ASP A 1 103 ? 2.430 -8.849 -17.692 1.00 92.94 103 ASP A O 1
ATOM 758 N N . HIS A 1 104 ? 3.581 -7.082 -16.934 1.00 95.88 104 HIS A N 1
ATOM 759 C CA . HIS A 1 104 ? 4.055 -7.735 -15.706 1.00 95.88 104 HIS A CA 1
ATOM 760 C C . HIS A 1 104 ? 3.427 -7.152 -14.436 1.00 95.88 104 HIS A C 1
ATOM 762 O O . HIS A 1 104 ? 3.188 -7.886 -13.470 1.00 95.88 104 HIS A O 1
ATOM 768 N N . ILE A 1 105 ? 3.121 -5.851 -14.431 1.00 96.00 105 ILE A N 1
ATOM 769 C CA . ILE A 1 105 ? 2.734 -5.125 -13.216 1.00 96.00 105 ILE A CA 1
ATOM 770 C C . ILE A 1 105 ? 1.453 -5.672 -12.576 1.00 96.00 105 ILE A C 1
ATOM 772 O O . ILE A 1 105 ? 1.360 -5.758 -11.353 1.00 96.00 105 ILE A O 1
ATOM 776 N N . ALA A 1 106 ? 0.493 -6.125 -13.389 1.00 96.12 106 ALA A N 1
ATOM 777 C CA . ALA A 1 106 ? -0.754 -6.707 -12.899 1.00 96.12 106 ALA A CA 1
ATOM 778 C C . ALA A 1 106 ? -0.516 -7.984 -12.073 1.00 96.12 106 ALA A C 1
ATOM 780 O O . ALA A 1 106 ? -1.131 -8.160 -11.021 1.00 96.12 106 ALA A O 1
ATOM 781 N N . SER A 1 107 ? 0.408 -8.850 -12.509 1.00 95.69 107 SER A N 1
ATOM 782 C CA . SER A 1 107 ? 0.764 -10.062 -11.759 1.00 95.69 107 SER A CA 1
ATOM 783 C C . SER A 1 107 ? 1.484 -9.717 -10.458 1.00 95.69 107 SER A C 1
ATOM 785 O O . SER A 1 107 ? 1.194 -10.317 -9.427 1.00 95.69 107 SER A O 1
ATOM 787 N N . ALA A 1 108 ? 2.390 -8.735 -10.483 1.00 96.44 108 ALA A N 1
ATOM 788 C CA . ALA A 1 108 ? 3.110 -8.293 -9.290 1.00 96.44 108 ALA A CA 1
ATOM 789 C C . ALA A 1 108 ? 2.160 -7.701 -8.230 1.00 96.44 108 ALA A C 1
ATOM 791 O O . ALA A 1 108 ? 2.281 -8.021 -7.047 1.00 96.44 108 ALA A O 1
ATOM 792 N N . ILE A 1 109 ? 1.173 -6.904 -8.660 1.00 97.31 109 ILE A N 1
ATOM 793 C CA . ILE A 1 109 ? 0.104 -6.383 -7.794 1.00 97.31 109 ILE A CA 1
ATOM 794 C C . ILE A 1 109 ? -0.708 -7.531 -7.195 1.00 97.31 109 ILE A C 1
ATOM 796 O O . ILE A 1 109 ? -0.914 -7.564 -5.983 1.00 97.31 109 ILE A O 1
ATOM 800 N N . ALA A 1 110 ? -1.157 -8.480 -8.021 1.00 96.50 110 ALA A N 1
ATOM 801 C CA . ALA A 1 110 ? -1.984 -9.593 -7.563 1.00 96.50 110 ALA A CA 1
ATOM 802 C C . ALA A 1 110 ? -1.277 -10.443 -6.496 1.00 96.50 110 ALA A C 1
ATOM 804 O O . ALA A 1 110 ? -1.907 -10.849 -5.519 1.00 96.50 110 ALA A O 1
ATOM 805 N N . ASP A 1 111 ? 0.025 -10.680 -6.652 1.00 95.94 111 ASP A N 1
ATOM 806 C CA . ASP A 1 111 ? 0.804 -11.468 -5.699 1.00 95.94 111 ASP A CA 1
ATOM 807 C C . ASP A 1 111 ? 1.036 -10.716 -4.383 1.00 95.94 111 ASP A C 1
ATOM 809 O O . ASP A 1 111 ? 0.794 -11.281 -3.314 1.00 95.94 111 ASP A O 1
ATOM 813 N N . ALA A 1 112 ? 1.371 -9.421 -4.441 1.00 96.62 112 ALA A N 1
ATOM 814 C CA . ALA A 1 112 ? 1.485 -8.580 -3.247 1.00 96.62 112 ALA A CA 1
ATOM 815 C C . ALA A 1 112 ? 0.155 -8.492 -2.475 1.00 96.62 112 ALA A C 1
ATOM 817 O O . ALA A 1 112 ? 0.126 -8.657 -1.253 1.00 96.62 112 ALA A O 1
ATOM 818 N N . VAL A 1 113 ? -0.964 -8.308 -3.188 1.00 97.00 113 VAL A N 1
ATOM 819 C CA . VAL A 1 113 ? -2.310 -8.278 -2.597 1.00 97.00 113 VAL A CA 1
ATOM 820 C C . VAL A 1 113 ? -2.667 -9.626 -1.980 1.00 97.00 113 VAL A C 1
ATOM 822 O O . VAL A 1 113 ? -3.172 -9.652 -0.860 1.00 97.00 113 VAL A O 1
ATOM 825 N N . ARG A 1 114 ? -2.389 -10.750 -2.659 1.00 96.31 114 ARG A N 1
ATOM 826 C CA . ARG A 1 114 ? -2.657 -12.094 -2.122 1.00 96.31 114 ARG A CA 1
ATOM 827 C C . ARG A 1 114 ? -1.876 -12.337 -0.834 1.00 96.31 114 ARG A C 1
ATOM 829 O O . ARG A 1 114 ? -2.463 -12.795 0.145 1.00 96.31 114 ARG A O 1
ATOM 836 N N . PHE A 1 115 ? -0.589 -11.993 -0.820 1.00 95.94 115 PHE A N 1
ATOM 837 C CA . PHE A 1 115 ? 0.246 -12.097 0.372 1.00 95.94 115 PHE A CA 1
ATOM 838 C C . PHE A 1 115 ? -0.308 -11.241 1.519 1.00 95.94 115 PHE A C 1
ATOM 840 O O . PHE A 1 115 ? -0.563 -11.749 2.613 1.00 95.94 115 PHE A O 1
ATOM 847 N N . LYS A 1 116 ? -0.566 -9.953 1.266 1.00 96.19 116 LYS A N 1
ATOM 848 C CA . LYS A 1 116 ? -1.067 -9.039 2.296 1.00 96.19 116 LYS A CA 1
ATOM 849 C C . LYS A 1 116 ? -2.441 -9.462 2.815 1.00 96.19 116 LYS A C 1
ATOM 851 O O . LYS A 1 116 ? -2.670 -9.416 4.020 1.00 96.19 116 LYS A O 1
ATOM 856 N N . ALA A 1 117 ? -3.338 -9.905 1.937 1.00 95.62 1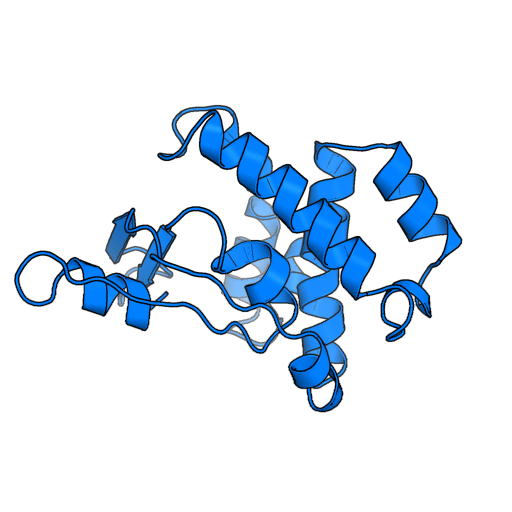17 ALA A N 1
ATOM 857 C CA . ALA A 1 117 ? -4.654 -10.407 2.318 1.00 95.62 117 ALA A CA 1
ATOM 858 C C . ALA A 1 117 ? -4.557 -11.649 3.215 1.00 95.62 117 ALA A C 1
ATOM 860 O O . ALA A 1 117 ? -5.295 -11.725 4.193 1.00 95.62 117 ALA A O 1
ATOM 861 N N . ALA A 1 118 ? -3.631 -12.575 2.939 1.00 95.81 118 ALA A N 1
ATOM 862 C CA . ALA A 1 118 ? -3.392 -13.733 3.800 1.00 95.81 118 ALA A CA 1
ATOM 863 C C . ALA A 1 118 ? -2.923 -13.306 5.201 1.00 95.81 118 ALA A C 1
ATOM 865 O O . ALA A 1 118 ? -3.527 -13.696 6.196 1.00 95.81 118 ALA A O 1
ATOM 866 N N . VAL A 1 119 ? -1.930 -12.412 5.286 1.00 95.38 119 VAL A N 1
ATOM 867 C CA . VAL A 1 119 ? -1.434 -11.888 6.572 1.00 95.38 119 VAL A CA 1
ATOM 868 C C . VAL A 1 119 ? -2.529 -11.147 7.352 1.00 95.38 119 VAL A C 1
ATOM 870 O O . VAL A 1 119 ? -2.634 -11.292 8.567 1.00 95.38 119 VAL A O 1
ATOM 873 N N . VAL A 1 120 ? -3.367 -10.366 6.665 1.00 95.12 120 VAL A N 1
ATOM 874 C CA . VAL A 1 120 ? -4.508 -9.659 7.270 1.00 95.12 120 VAL A CA 1
ATOM 875 C C . VAL A 1 120 ? -5.588 -10.628 7.748 1.00 95.12 120 VAL A C 1
ATOM 877 O O . VAL A 1 120 ? -6.173 -10.390 8.799 1.00 95.12 120 VAL A O 1
ATOM 880 N N . ALA A 1 121 ? -5.873 -11.691 6.994 1.00 94.56 121 ALA A N 1
ATOM 881 C CA . ALA A 1 121 ? -6.865 -12.692 7.378 1.00 94.56 121 ALA A CA 1
ATOM 882 C C . ALA A 1 121 ? -6.439 -13.464 8.636 1.00 94.56 121 ALA A C 1
ATOM 884 O O . ALA A 1 121 ? -7.290 -13.845 9.436 1.00 94.56 121 ALA A O 1
ATOM 885 N N . GLU A 1 122 ? -5.133 -13.662 8.825 1.00 94.69 122 GLU A N 1
ATOM 886 C CA . GLU A 1 122 ? -4.572 -14.256 10.040 1.00 94.69 122 GLU A CA 1
ATOM 887 C C . GLU A 1 122 ? -4.595 -13.292 11.242 1.00 94.69 122 GLU A C 1
ATOM 889 O O . GLU A 1 122 ? -4.753 -13.734 12.379 1.00 94.69 122 GLU A O 1
ATOM 894 N N . ASP A 1 123 ? -4.439 -11.983 11.014 1.00 93.69 123 ASP A N 1
ATOM 895 C CA . ASP A 1 123 ? -4.329 -10.974 12.073 1.00 93.69 123 ASP A CA 1
ATOM 896 C C . ASP A 1 123 ? -4.858 -9.598 11.623 1.00 93.69 123 ASP A C 1
ATOM 898 O O . ASP A 1 123 ? -4.109 -8.688 11.257 1.00 93.69 123 ASP A O 1
ATOM 902 N N . GLU A 1 124 ? -6.181 -9.417 11.661 1.00 91.06 124 GLU A N 1
ATOM 903 C CA . GLU A 1 124 ? -6.821 -8.192 11.166 1.00 91.06 124 GLU A CA 1
ATOM 904 C C . GLU A 1 124 ? -6.439 -6.952 11.988 1.00 91.06 124 GLU A C 1
ATOM 906 O O . GLU A 1 124 ? -6.374 -5.851 11.445 1.00 91.06 124 GLU A O 1
ATOM 911 N N . ARG A 1 125 ? -6.165 -7.092 13.287 1.00 89.94 125 ARG A N 1
ATOM 912 C CA . ARG A 1 125 ? -5.950 -5.948 14.193 1.00 89.94 125 ARG A CA 1
ATOM 913 C C . ARG A 1 125 ? -4.499 -5.741 14.614 1.00 89.94 125 ARG A C 1
ATOM 915 O O . ARG A 1 125 ? -4.252 -4.920 15.488 1.00 89.94 125 ARG A O 1
ATOM 922 N N . GLU A 1 126 ? -3.564 -6.419 13.951 1.00 87.69 126 GLU A N 1
ATOM 923 C CA . GLU A 1 126 ? -2.123 -6.249 14.159 1.00 87.69 126 GLU A CA 1
ATOM 924 C C . GLU A 1 126 ? -1.668 -6.552 15.593 1.00 87.69 126 GLU A C 1
ATOM 926 O O . GLU A 1 126 ? -0.901 -5.808 16.198 1.00 87.69 126 GLU A O 1
ATOM 931 N N . ALA A 1 127 ? -2.145 -7.669 16.143 1.00 87.38 127 ALA A N 1
ATOM 932 C CA . ALA A 1 127 ? -1.753 -8.151 17.467 1.00 87.38 127 ALA A CA 1
ATOM 933 C C . ALA A 1 127 ? -0.527 -9.088 17.446 1.00 87.38 127 ALA A C 1
ATOM 935 O O . ALA A 1 127 ? -0.014 -9.447 18.505 1.00 87.38 127 ALA A O 1
ATOM 936 N N . GLY A 1 128 ? -0.054 -9.504 16.268 1.00 92.88 128 GLY A N 1
ATOM 937 C CA . GLY A 1 128 ? 1.061 -10.435 16.126 1.00 92.88 128 GLY A CA 1
ATOM 938 C C . GLY A 1 128 ? 1.642 -10.445 14.716 1.00 92.88 128 GLY A C 1
ATOM 939 O O . GLY A 1 128 ? 2.425 -9.570 14.350 1.00 92.88 128 GLY A O 1
ATOM 940 N N . ARG A 1 129 ? 1.295 -11.462 13.919 1.00 90.69 129 ARG A N 1
ATOM 941 C CA . ARG A 1 129 ? 1.925 -11.744 12.615 1.00 90.69 129 ARG A CA 1
ATOM 942 C C . ARG A 1 129 ? 1.852 -10.572 11.637 1.00 90.69 129 ARG A C 1
ATOM 944 O O . ARG A 1 129 ? 2.787 -10.386 10.859 1.00 90.69 129 ARG A O 1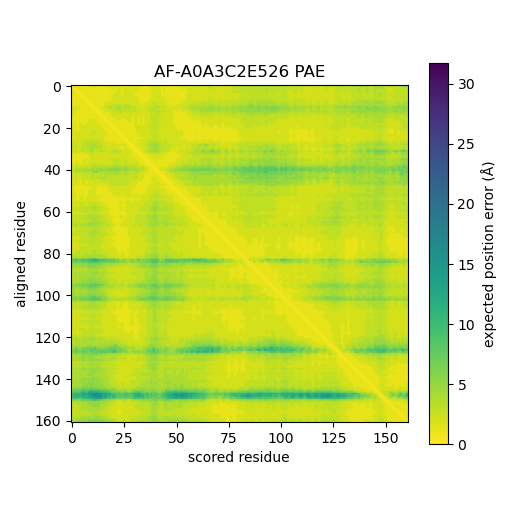
ATOM 951 N N . ARG A 1 130 ? 0.798 -9.749 11.682 1.00 93.81 130 ARG A N 1
ATOM 952 C CA . ARG A 1 130 ? 0.671 -8.599 10.775 1.00 93.81 130 ARG A CA 1
ATOM 953 C C . ARG A 1 130 ? 1.749 -7.535 11.005 1.00 93.81 130 ARG A C 1
ATOM 955 O O . ARG A 1 130 ? 2.032 -6.783 10.074 1.00 93.81 130 ARG A O 1
ATOM 962 N N . ALA A 1 131 ? 2.429 -7.538 12.155 1.00 93.06 131 ALA A N 1
ATOM 963 C CA . ALA A 1 131 ? 3.578 -6.671 12.413 1.00 93.06 131 ALA A CA 1
ATOM 964 C C . ALA A 1 131 ? 4.749 -6.902 11.439 1.00 93.06 131 ALA A C 1
ATOM 966 O O . ALA A 1 131 ? 5.531 -5.983 11.214 1.00 93.06 131 ALA A O 1
ATOM 967 N N . LEU A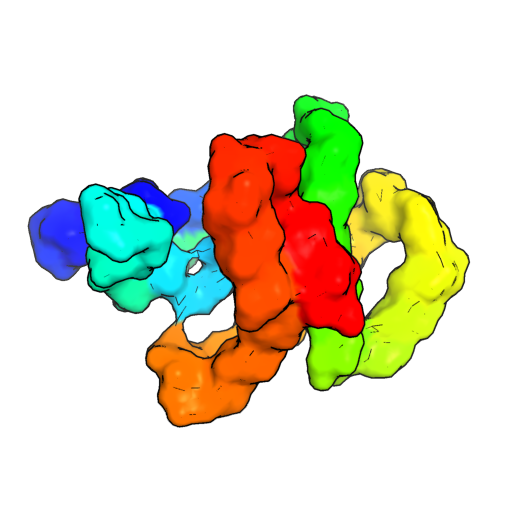 1 132 ? 4.847 -8.081 10.806 1.00 94.06 132 LEU A N 1
ATOM 968 C CA . LEU A 1 132 ? 5.846 -8.348 9.762 1.00 94.06 132 LEU A CA 1
ATOM 969 C C . LEU A 1 132 ? 5.721 -7.381 8.577 1.00 94.06 132 LEU A C 1
ATOM 971 O O . LEU A 1 132 ? 6.724 -7.048 7.954 1.00 94.06 132 LEU A O 1
ATOM 975 N N . LEU A 1 133 ? 4.516 -6.867 8.298 1.00 94.88 133 LEU A N 1
ATOM 976 C CA . LEU A 1 133 ? 4.296 -5.875 7.241 1.00 94.88 133 LEU A CA 1
ATOM 977 C C . LEU A 1 133 ? 4.980 -4.529 7.528 1.00 94.88 133 LEU A C 1
ATOM 979 O O . LEU A 1 133 ? 5.053 -3.698 6.628 1.00 94.88 133 LEU A O 1
ATOM 983 N N . ASN A 1 134 ? 5.499 -4.320 8.740 1.00 95.19 134 ASN A N 1
ATOM 984 C CA . ASN A 1 134 ? 6.278 -3.142 9.109 1.00 95.19 134 ASN A CA 1
ATOM 985 C C . ASN A 1 134 ? 7.786 -3.315 8.837 1.00 95.19 134 ASN A C 1
ATOM 987 O O . ASN A 1 134 ? 8.579 -2.488 9.289 1.00 95.19 134 ASN A O 1
ATOM 991 N N . LEU A 1 135 ? 8.215 -4.358 8.110 1.00 97.00 135 LEU A N 1
ATOM 992 C CA . LEU A 1 135 ? 9.603 -4.482 7.651 1.00 97.00 135 LEU A CA 1
ATOM 993 C C . LEU A 1 135 ? 10.038 -3.190 6.927 1.00 97.00 135 LEU A C 1
ATOM 995 O O . LEU A 1 135 ? 9.301 -2.649 6.100 1.00 97.00 135 LEU A O 1
ATOM 999 N N . GLY A 1 136 ? 11.191 -2.646 7.320 1.00 97.00 136 GLY A N 1
ATOM 1000 C CA . GLY A 1 136 ? 11.716 -1.354 6.861 1.00 97.00 136 GLY A CA 1
ATOM 1001 C C . GLY A 1 136 ? 11.025 -0.106 7.431 1.00 97.00 136 GLY A C 1
ATOM 1002 O O . GLY A 1 136 ? 11.614 0.973 7.422 1.00 97.00 136 GLY A O 1
ATOM 1003 N N . HIS A 1 137 ? 9.823 -0.216 8.010 1.00 95.50 137 HIS A N 1
ATOM 1004 C CA . HIS A 1 137 ? 9.023 0.951 8.408 1.00 95.50 137 HIS A CA 1
ATOM 1005 C C . HIS A 1 137 ? 9.582 1.692 9.627 1.00 95.50 137 HIS A C 1
ATOM 1007 O O . HIS A 1 137 ? 9.394 2.901 9.747 1.00 95.50 137 HIS A O 1
ATOM 1013 N N . THR A 1 138 ? 10.299 1.004 10.521 1.00 93.94 138 THR A N 1
ATOM 1014 C CA . THR A 1 138 ? 10.969 1.655 11.659 1.00 93.94 138 THR A CA 1
ATOM 1015 C C . THR A 1 138 ? 11.968 2.710 11.182 1.00 93.94 138 THR A C 1
ATOM 1017 O O . THR A 1 138 ? 11.958 3.831 11.685 1.00 93.94 138 THR A O 1
ATOM 1020 N N . PHE A 1 139 ? 12.784 2.379 10.178 1.00 96.00 139 PHE A N 1
ATOM 1021 C CA . PHE A 1 139 ? 13.729 3.317 9.572 1.00 96.00 139 PHE A CA 1
ATOM 1022 C C . PHE A 1 139 ? 13.021 4.306 8.644 1.00 96.00 139 PHE A C 1
ATOM 1024 O O . PHE A 1 139 ? 13.298 5.502 8.711 1.00 96.00 139 PHE A O 1
ATOM 1031 N N . ALA A 1 140 ? 12.049 3.841 7.852 1.00 94.88 140 ALA A N 1
ATOM 1032 C CA . ALA A 1 140 ? 11.288 4.694 6.942 1.00 94.88 140 ALA A CA 1
ATOM 1033 C C . ALA A 1 140 ? 10.640 5.883 7.661 1.00 94.88 140 ALA A C 1
ATOM 1035 O O . ALA A 1 140 ? 10.769 7.021 7.219 1.00 94.88 140 ALA A O 1
ATOM 1036 N N . HIS A 1 141 ? 9.996 5.645 8.807 1.00 91.38 141 HIS A N 1
ATOM 1037 C CA . HIS A 1 141 ? 9.373 6.713 9.586 1.00 91.38 141 HIS A CA 1
ATOM 1038 C C . HIS A 1 141 ? 10.390 7.727 10.124 1.00 91.38 141 HIS A C 1
ATOM 1040 O O . HIS A 1 141 ? 10.075 8.915 10.176 1.00 91.38 141 HIS A O 1
ATOM 1046 N N . ALA A 1 142 ? 11.602 7.292 10.486 1.00 91.56 142 ALA A N 1
ATOM 1047 C CA . ALA A 1 142 ? 12.671 8.207 10.879 1.00 91.56 142 ALA A CA 1
ATOM 1048 C C . ALA A 1 142 ? 13.131 9.066 9.689 1.00 91.56 142 ALA A C 1
ATOM 1050 O O . ALA A 1 142 ? 13.222 10.285 9.815 1.00 91.56 142 ALA A O 1
ATOM 1051 N N . PHE A 1 143 ? 13.335 8.462 8.512 1.00 93.25 143 PHE A N 1
ATOM 1052 C CA . PHE A 1 143 ? 13.703 9.202 7.301 1.00 93.25 143 PHE A CA 1
ATOM 1053 C C . PHE A 1 143 ? 12.626 10.199 6.874 1.00 93.25 143 PHE A C 1
ATOM 1055 O O . PHE A 1 143 ? 12.945 11.336 6.541 1.00 93.25 143 PHE A O 1
ATOM 1062 N N . GLU A 1 144 ? 11.352 9.810 6.907 1.00 91.56 144 GLU A N 1
ATOM 1063 C CA . GLU A 1 144 ? 10.239 10.707 6.585 1.00 91.56 144 GLU A CA 1
ATOM 1064 C C . GLU A 1 144 ? 10.143 11.894 7.547 1.00 91.56 144 GLU A C 1
ATOM 1066 O O . GLU A 1 144 ? 9.878 13.016 7.105 1.00 91.56 144 GLU A O 1
ATOM 1071 N N . ALA A 1 145 ? 10.347 11.646 8.846 1.00 88.06 145 ALA A N 1
ATOM 1072 C CA . ALA A 1 145 ? 10.313 12.681 9.871 1.00 88.06 145 ALA A CA 1
ATOM 1073 C C . ALA A 1 145 ? 11.438 13.706 9.666 1.00 88.06 145 ALA A C 1
ATOM 1075 O O . ALA A 1 145 ? 11.164 14.904 9.640 1.00 88.06 145 ALA A O 1
ATOM 1076 N N . GLU A 1 146 ? 12.670 13.244 9.441 1.00 91.44 146 GLU A N 1
ATOM 1077 C CA . GLU A 1 146 ? 13.831 14.118 9.225 1.00 91.44 146 GLU A CA 1
ATOM 1078 C C . GLU A 1 146 ? 13.779 14.840 7.870 1.00 91.44 146 GLU A C 1
ATOM 1080 O O . GLU A 1 146 ? 14.101 16.023 7.770 1.00 91.44 146 GLU A O 1
ATOM 1085 N N . ALA A 1 147 ? 13.312 14.168 6.814 1.00 90.44 147 ALA A N 1
ATOM 1086 C CA . ALA A 1 147 ? 13.229 14.754 5.478 1.00 90.44 147 ALA A CA 1
ATOM 1087 C C . ALA A 1 147 ? 12.090 15.776 5.316 1.00 90.44 147 ALA A C 1
ATOM 1089 O O . ALA A 1 147 ? 11.998 16.404 4.261 1.00 90.44 147 ALA A O 1
ATOM 1090 N N . CYS A 1 148 ? 11.198 15.930 6.305 1.00 82.94 148 CYS A N 1
ATOM 1091 C CA . CYS A 1 148 ? 10.078 16.881 6.284 1.00 82.94 148 CYS A CA 1
ATOM 1092 C C . CYS A 1 148 ? 9.234 16.816 4.991 1.00 82.94 148 CYS A C 1
ATOM 1094 O O . CYS A 1 148 ? 8.812 17.838 4.449 1.00 82.94 148 CYS A O 1
ATOM 1096 N N . GLY A 1 149 ? 8.996 15.601 4.482 1.00 75.69 149 GLY A N 1
ATOM 1097 C CA . GLY A 1 149 ? 8.253 15.359 3.236 1.00 75.69 149 GLY A CA 1
ATOM 1098 C C . GLY A 1 149 ? 9.090 15.408 1.950 1.00 75.69 149 GLY A C 1
ATOM 1099 O O . GLY A 1 149 ? 8.528 15.329 0.861 1.00 75.69 149 GLY A O 1
ATOM 1100 N N . GLY A 1 150 ? 10.417 15.502 2.056 1.00 87.94 150 GLY A N 1
ATOM 1101 C CA . GLY A 1 150 ? 11.344 15.441 0.920 1.00 87.94 150 GLY A CA 1
ATOM 1102 C C . GLY A 1 150 ? 11.561 14.041 0.334 1.00 87.94 150 GLY A C 1
ATOM 1103 O O . GLY A 1 150 ? 12.209 13.917 -0.702 1.00 87.94 150 GLY A O 1
ATOM 1104 N N . VAL A 1 151 ? 11.026 12.997 0.976 1.00 92.38 151 VAL A N 1
ATOM 1105 C CA . VAL A 1 151 ? 11.136 11.594 0.550 1.00 92.38 151 VAL A CA 1
ATOM 1106 C C . VAL A 1 151 ? 9.741 10.972 0.510 1.00 92.38 151 VAL A C 1
ATOM 1108 O O . VAL A 1 151 ? 8.930 11.189 1.415 1.00 92.38 151 VAL A O 1
ATOM 1111 N N . ARG A 1 152 ? 9.440 10.200 -0.540 1.00 94.50 152 ARG A N 1
ATOM 1112 C CA . ARG A 1 152 ? 8.174 9.459 -0.645 1.00 94.50 152 ARG A CA 1
ATOM 1113 C C . ARG A 1 152 ? 8.179 8.276 0.316 1.00 94.50 152 ARG A C 1
ATOM 1115 O O . ARG A 1 152 ? 9.214 7.652 0.518 1.00 94.50 152 ARG A O 1
ATOM 1122 N N . HIS A 1 153 ? 7.006 7.882 0.809 1.00 94.19 153 HIS A N 1
ATOM 1123 C CA . HIS A 1 153 ? 6.882 6.752 1.740 1.00 94.19 153 HIS A CA 1
ATOM 1124 C C . HIS A 1 153 ? 7.604 5.486 1.250 1.00 94.19 153 HIS A C 1
ATOM 1126 O O . HIS A 1 153 ? 8.455 4.945 1.943 1.00 94.19 153 HIS A O 1
ATOM 1132 N N . GLY A 1 154 ? 7.349 5.071 0.008 1.00 95.50 154 GLY A N 1
ATOM 1133 C CA . GLY A 1 154 ? 7.993 3.885 -0.555 1.00 95.50 154 GLY A CA 1
ATOM 1134 C C . GLY A 1 154 ? 9.506 4.010 -0.765 1.00 95.50 154 GLY A C 1
ATOM 1135 O O . GLY A 1 154 ? 10.217 3.018 -0.673 1.00 95.50 154 GLY A O 1
ATOM 1136 N N . GLU A 1 155 ? 10.026 5.217 -1.001 1.00 96.38 155 GLU A N 1
ATOM 1137 C CA . GLU A 1 155 ? 11.478 5.450 -1.061 1.00 96.38 155 GLU A CA 1
ATOM 1138 C C . GLU A 1 155 ? 12.105 5.290 0.330 1.00 96.38 155 GLU A C 1
ATOM 1140 O O . GLU A 1 155 ? 13.145 4.653 0.471 1.00 96.38 155 GLU A O 1
ATOM 1145 N N . ALA A 1 156 ? 11.439 5.809 1.365 1.00 96.56 156 ALA A N 1
ATOM 1146 C CA . ALA A 1 156 ? 11.863 5.647 2.751 1.00 96.56 156 ALA A CA 1
ATOM 1147 C C . ALA A 1 156 ? 11.797 4.178 3.201 1.00 96.56 156 ALA A C 1
ATOM 1149 O O . ALA A 1 156 ? 12.708 3.707 3.878 1.00 96.56 156 ALA A O 1
ATOM 1150 N N . VAL A 1 157 ? 10.760 3.439 2.786 1.00 97.56 157 VAL A N 1
ATOM 1151 C CA . VAL A 1 157 ? 10.656 1.990 3.016 1.00 97.56 157 VAL A CA 1
ATOM 1152 C C . VAL A 1 157 ? 11.792 1.261 2.313 1.00 97.56 157 VAL A C 1
ATOM 1154 O O . VAL A 1 157 ? 12.473 0.487 2.969 1.00 97.56 157 VAL A O 1
ATOM 1157 N N . ALA A 1 158 ? 12.073 1.556 1.041 1.00 96.88 158 ALA A N 1
ATOM 1158 C CA . ALA A 1 158 ? 13.176 0.933 0.309 1.00 96.88 158 ALA A CA 1
ATOM 1159 C C . ALA A 1 158 ? 14.553 1.159 0.958 1.00 96.88 158 ALA A C 1
ATOM 1161 O O . ALA A 1 158 ? 15.387 0.267 0.901 1.00 96.88 158 ALA A O 1
ATOM 1162 N N . LEU A 1 159 ? 14.793 2.324 1.574 1.00 96.31 159 LEU A N 1
ATOM 1163 C CA . LEU A 1 159 ? 16.019 2.595 2.340 1.00 96.31 159 LEU A CA 1
ATOM 1164 C C . LEU A 1 159 ? 16.069 1.861 3.687 1.00 96.31 159 LEU A C 1
ATOM 1166 O O . LEU A 1 159 ? 17.148 1.681 4.244 1.00 96.31 159 LEU A O 1
ATOM 1170 N N . GLY A 1 160 ? 14.908 1.528 4.251 1.00 96.94 160 GLY A N 1
ATOM 1171 C CA . GLY A 1 160 ? 14.801 0.804 5.513 1.00 96.94 160 GLY A CA 1
ATOM 1172 C C . GLY A 1 160 ? 14.850 -0.719 5.374 1.00 96.94 160 GLY A C 1
ATOM 1173 O O . GLY A 1 160 ? 15.065 -1.388 6.386 1.00 96.94 160 GLY A O 1
ATOM 1174 N N . LEU A 1 161 ? 14.595 -1.246 4.171 1.00 95.88 161 LEU A N 1
ATOM 1175 C CA . LEU A 1 161 ? 14.780 -2.656 3.806 1.00 95.88 161 LEU A CA 1
ATOM 1176 C C . LEU A 1 161 ? 16.271 -2.984 3.665 1.00 95.88 161 LEU A C 1
ATOM 1178 O O . LEU A 1 161 ? 16.655 -4.062 4.168 1.00 95.88 161 LEU A O 1
#

Secondary structure (DSSP, 8-state):
-HHHHHHHHGGG----EE---SHHIIIIITSS-EEEEEETTEEEEEEEE---SEE---GGGGGGS-HHHHHHHHHHHHHHHHHH-HHHHHHHHHHGGGGGSHHHHHHHHHHHHHHHHHHHHH-TT-SSGGGGGGTTHHHHHHHHHHTTTSS-HHHHHHHH-

Sequence (161 aa):
DLTGFAASVYMRGIRFIQIPTTLLSQVDSSVGGKTAINTKAGKNLAGSFHQPSLVVADTRFLATLAVGELRAGYAEIVKAALIGDAVMFGRLEALGARVLDPDHIASAIADAVRFKAAVVAEDEREAGRRALLNLGHTFAHAFEAEACGGVRHGEAVALGL

Solvent-accessible surface area (backbone atoms only — not comparable to full-atom values): 8788 Å² total; per-residue (Å²): 71,58,68,47,31,50,29,43,59,45,91,75,47,51,88,45,69,44,68,37,57,43,49,37,33,51,42,42,66,70,62,62,21,64,13,27,39,69,50,99,91,37,79,57,75,48,65,44,84,43,71,61,78,44,74,51,68,54,71,73,45,48,77,80,48,55,68,70,53,46,53,19,18,46,34,55,42,51,50,43,18,74,77,72,31,69,68,57,37,54,51,48,62,74,45,47,79,55,40,74,36,84,91,35,32,62,60,51,40,51,52,26,35,52,53,51,50,52,42,27,74,76,24,69,82,55,84,55,77,33,54,63,77,47,67,19,39,73,50,13,53,52,48,37,62,74,45,73,69,75,50,53,70,28,51,26,28,53,75,35,99

pLDDT: mean 95.17, std 3.45, range [75.69, 98.62]

Foldseek 3Di:
DAVLQCQCPVVNH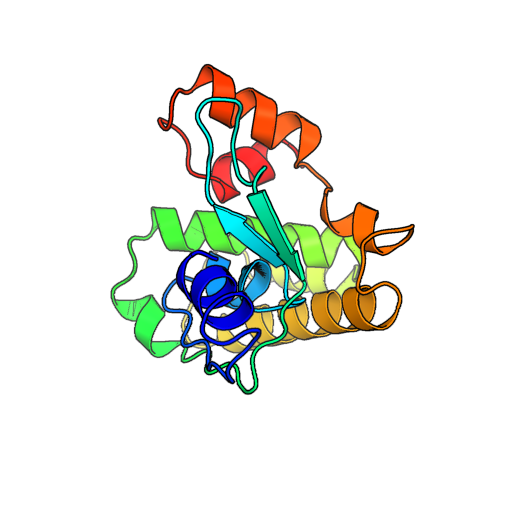DAAEAEDLFLLCLLPVLAQQWDAQADPVGGRPGTDRGHHPYYHDDCVSVVPPDVQRNLLSVLLLCLLCVLPNVPSNVVCVVCPPVCSPPVRVVVSSVSSRVSLNVQCVVPSPPPPSNCSSCQLVVQLVVCCVVCVNVHDSSRSSNVSD